Protein AF-A0A534S0E2-F1 (afdb_monomer_lite)

Sequence (114 aa):
MTDSAAAESPPEPVRDLAWEADRAEAFGRRMLDLWTELLSTLPERRIAPGAVSSAARAALALPVPDEPLPDDALFDHLRALTFDWAAYCGHPRFMAYITGAGTVPGAAADLLAS

Structure (mmCIF, N/CA/C/O backbone):
data_AF-A0A534S0E2-F1
#
_entry.id   AF-A0A534S0E2-F1
#
loop_
_atom_site.group_PDB
_atom_site.id
_atom_site.type_symbol
_atom_site.label_atom_id
_atom_site.label_alt_id
_atom_site.label_comp_id
_atom_site.label_asym_id
_atom_site.label_entity_id
_atom_site.label_seq_id
_atom_site.pdbx_PDB_ins_code
_atom_site.Cartn_x
_atom_site.Cartn_y
_atom_site.Cartn_z
_atom_site.occupancy
_atom_site.B_iso_or_equiv
_atom_site.auth_seq_id
_atom_site.auth_comp_id
_atom_site.auth_asym_id
_atom_site.auth_atom_id
_atom_site.pdbx_PDB_model_num
ATOM 1 N N . MET A 1 1 ? -29.000 52.897 -3.629 1.00 42.09 1 MET A N 1
ATOM 2 C CA . MET A 1 1 ? -28.980 51.623 -4.371 1.00 42.09 1 MET A CA 1
ATOM 3 C C . MET A 1 1 ? -27.995 50.725 -3.645 1.00 42.09 1 MET A C 1
ATOM 5 O O . MET A 1 1 ? -26.811 50.750 -3.935 1.00 42.09 1 MET A O 1
ATOM 9 N N . THR A 1 2 ? -28.457 50.117 -2.554 1.00 44.00 2 THR A N 1
ATOM 10 C CA . THR A 1 2 ? -27.659 49.259 -1.671 1.00 44.00 2 THR A CA 1
ATOM 11 C C . THR A 1 2 ? -27.668 47.857 -2.247 1.00 44.00 2 THR A C 1
ATOM 13 O O . THR A 1 2 ? -28.701 47.193 -2.211 1.00 44.00 2 THR A O 1
ATOM 16 N N . ASP A 1 3 ? -26.535 47.454 -2.808 1.00 49.06 3 ASP A N 1
ATOM 17 C CA . ASP A 1 3 ? -26.290 46.077 -3.206 1.00 49.06 3 ASP A CA 1
ATOM 18 C C . ASP A 1 3 ? -25.948 45.286 -1.937 1.00 49.06 3 ASP A C 1
ATOM 20 O O . ASP A 1 3 ? -24.945 45.542 -1.265 1.00 49.06 3 ASP A O 1
ATOM 24 N N . SER A 1 4 ? -26.876 44.429 -1.522 1.00 51.94 4 SER A N 1
ATOM 25 C CA . SER A 1 4 ? -26.708 43.555 -0.369 1.00 51.94 4 SER A CA 1
ATOM 26 C C . SER A 1 4 ? -25.857 42.385 -0.837 1.00 51.94 4 SER A C 1
ATOM 28 O O . SER A 1 4 ? -26.352 41.506 -1.536 1.00 51.94 4 SER A O 1
ATOM 30 N N . ALA A 1 5 ? -24.576 42.391 -0.468 1.00 60.25 5 ALA A N 1
ATOM 31 C CA . ALA A 1 5 ? -23.724 41.218 -0.589 1.00 60.25 5 ALA A CA 1
ATOM 32 C C . ALA A 1 5 ? -24.350 40.102 0.259 1.00 60.25 5 ALA A C 1
ATOM 34 O O . ALA A 1 5 ? -24.204 40.079 1.483 1.00 60.25 5 ALA A O 1
ATOM 35 N N . ALA A 1 6 ? -25.132 39.236 -0.386 1.00 60.78 6 ALA A N 1
ATOM 36 C CA . ALA A 1 6 ? -25.654 38.035 0.234 1.00 60.78 6 ALA A CA 1
ATOM 37 C C . ALA A 1 6 ? -24.449 37.233 0.730 1.00 60.78 6 ALA A C 1
ATOM 39 O O . ALA A 1 6 ? -23.556 36.911 -0.052 1.00 60.78 6 ALA A O 1
ATOM 40 N N . ALA A 1 7 ? -24.392 36.982 2.038 1.00 64.38 7 ALA A N 1
ATOM 41 C CA . ALA A 1 7 ? -23.364 36.142 2.625 1.00 64.38 7 ALA A CA 1
ATOM 42 C C . ALA A 1 7 ? -23.455 34.760 1.967 1.00 64.38 7 ALA A C 1
ATOM 44 O O . ALA A 1 7 ? -24.429 34.031 2.163 1.00 64.38 7 ALA A O 1
ATOM 45 N N . GLU A 1 8 ? -22.474 34.450 1.125 1.00 76.50 8 GLU A N 1
ATOM 46 C CA . GLU A 1 8 ? -22.396 33.184 0.415 1.00 76.50 8 GLU A CA 1
ATOM 47 C C . GLU A 1 8 ? -22.278 32.073 1.464 1.00 76.50 8 GLU A C 1
ATOM 49 O O . GLU A 1 8 ? -21.397 32.099 2.328 1.00 76.50 8 GLU A O 1
ATOM 54 N N . SER A 1 9 ? -23.246 31.156 1.474 1.00 80.31 9 SER A N 1
ATOM 55 C CA . SER A 1 9 ? -23.256 30.056 2.438 1.00 80.31 9 SER A CA 1
ATOM 56 C C . SER A 1 9 ? -22.097 29.103 2.134 1.00 80.31 9 SER A C 1
ATOM 58 O O . SER A 1 9 ? -21.756 28.930 0.961 1.00 80.31 9 SER A O 1
ATOM 60 N N . PRO A 1 10 ? -21.471 28.494 3.158 1.00 84.88 10 PRO A N 1
ATOM 61 C CA . PRO A 1 10 ? -20.365 27.574 2.934 1.00 84.88 10 PRO A CA 1
ATOM 62 C C . PRO A 1 10 ? -20.815 26.400 2.050 1.00 84.88 10 PRO A C 1
ATOM 64 O O . PRO A 1 10 ? -21.967 25.972 2.157 1.00 84.88 10 PRO A O 1
ATOM 67 N N . PRO A 1 11 ? -19.927 25.877 1.185 1.00 86.44 11 PRO A N 1
ATOM 68 C CA . PRO A 1 11 ? -20.253 24.732 0.350 1.00 86.44 11 PRO A CA 1
ATOM 69 C C . PRO A 1 11 ? -20.566 23.510 1.214 1.00 86.44 11 PRO A C 1
ATOM 71 O O . PRO A 1 11 ? -19.992 23.328 2.293 1.00 86.44 11 PRO A O 1
ATOM 74 N N . GLU A 1 12 ? -21.463 22.663 0.715 1.00 90.12 12 GLU A N 1
ATOM 75 C CA . GLU A 1 12 ? -21.797 21.405 1.375 1.00 90.12 12 GLU A CA 1
ATOM 76 C C . GLU A 1 12 ? -20.545 20.520 1.523 1.00 90.12 12 GLU A C 1
ATOM 78 O O . GLU A 1 12 ? -19.761 20.393 0.574 1.00 90.12 12 GLU A O 1
ATOM 83 N N . PRO A 1 13 ? -20.320 19.901 2.697 1.00 88.00 13 PRO A N 1
ATOM 84 C CA . PRO A 1 13 ? -19.181 19.018 2.898 1.00 88.00 13 PRO A CA 1
ATOM 85 C C . PRO A 1 13 ? -19.237 17.784 1.990 1.00 88.00 13 PRO A C 1
ATOM 87 O O . PRO A 1 13 ? -20.263 17.111 1.910 1.00 88.00 13 PRO A O 1
ATOM 90 N N . VAL A 1 14 ? -18.100 17.412 1.399 1.00 87.62 14 VAL A N 1
ATOM 91 C CA . VAL A 1 14 ? -17.954 16.142 0.669 1.00 87.62 14 VAL A CA 1
ATOM 92 C C . VAL A 1 14 ? -17.873 14.997 1.679 1.00 87.62 14 VAL A C 1
ATOM 94 O O . VAL A 1 14 ? -16.967 14.957 2.513 1.00 87.62 14 VAL A O 1
ATOM 97 N N . ARG A 1 15 ? -18.837 14.073 1.631 1.00 89.31 15 ARG A N 1
ATOM 98 C CA . ARG A 1 15 ? -18.962 12.956 2.588 1.00 89.31 15 ARG A CA 1
ATOM 99 C C . ARG A 1 15 ? -18.673 11.588 1.982 1.00 89.31 15 ARG A C 1
ATOM 101 O O . ARG A 1 15 ? -18.659 10.606 2.715 1.00 89.31 15 ARG A O 1
ATOM 108 N N . ASP A 1 16 ? -18.368 11.523 0.691 1.00 88.56 16 ASP A N 1
ATOM 109 C CA . ASP A 1 16 ? -18.244 10.262 -0.055 1.00 88.56 16 ASP A CA 1
ATOM 110 C C . ASP A 1 16 ? -17.143 9.329 0.483 1.00 88.56 16 ASP A C 1
ATOM 112 O O . ASP A 1 16 ? -17.226 8.112 0.313 1.00 88.56 16 ASP A O 1
ATOM 116 N N . LEU A 1 17 ? -16.138 9.889 1.171 1.00 88.06 17 LEU A N 1
ATOM 117 C CA . LEU A 1 17 ? -15.045 9.167 1.838 1.00 88.06 17 LEU A CA 1
ATOM 118 C C . LEU A 1 17 ? -15.133 9.184 3.373 1.00 88.06 17 LEU A C 1
ATOM 120 O O . LEU A 1 17 ? -14.313 8.557 4.039 1.00 88.06 17 LEU A O 1
ATOM 124 N N . ALA A 1 18 ? -16.117 9.880 3.950 1.00 91.50 18 ALA A N 1
ATOM 125 C CA . ALA A 1 18 ? -16.357 9.908 5.392 1.00 91.50 18 ALA A CA 1
ATOM 126 C C . ALA A 1 18 ? -17.110 8.636 5.817 1.00 91.50 18 ALA A C 1
ATOM 128 O O . ALA A 1 18 ? -18.271 8.684 6.215 1.00 91.50 18 ALA A O 1
ATOM 129 N N . TRP A 1 19 ? -16.464 7.487 5.626 1.00 93.50 19 TRP A N 1
ATOM 130 C CA . TRP A 1 19 ? -17.062 6.176 5.837 1.00 93.50 19 TRP A CA 1
ATOM 131 C C . TRP A 1 19 ? -17.280 5.856 7.315 1.00 93.50 19 TRP A C 1
ATOM 133 O O . TRP A 1 19 ? -16.512 6.268 8.182 1.00 93.50 19 TRP A O 1
ATOM 143 N N . GLU A 1 20 ? -18.301 5.042 7.574 1.00 96.25 20 GLU A N 1
ATOM 144 C CA . GLU A 1 20 ? -18.530 4.431 8.881 1.00 96.25 20 GLU A CA 1
ATOM 145 C C . GLU A 1 20 ? -17.408 3.450 9.247 1.00 96.25 20 GLU A C 1
ATOM 147 O O . GLU A 1 20 ? -16.762 2.857 8.373 1.00 96.25 20 GLU A O 1
ATOM 152 N N . ALA A 1 21 ? -17.222 3.240 10.553 1.00 96.06 21 ALA A N 1
ATOM 153 C CA . ALA A 1 21 ? -16.135 2.431 11.104 1.00 96.06 21 ALA A CA 1
ATOM 154 C C . ALA A 1 21 ? -16.060 1.020 10.493 1.00 96.06 21 ALA A C 1
ATOM 156 O O . ALA A 1 21 ? -14.976 0.582 10.119 1.00 96.06 21 ALA A O 1
ATOM 157 N N . ASP A 1 22 ? -17.199 0.348 10.308 1.00 97.75 22 ASP A N 1
ATOM 158 C CA . ASP A 1 22 ? -17.248 -1.011 9.753 1.00 97.75 22 ASP A CA 1
ATOM 159 C C . ASP A 1 22 ? -16.703 -1.075 8.315 1.00 97.75 22 ASP A C 1
ATOM 161 O O . ASP A 1 22 ? -15.978 -2.005 7.952 1.00 97.75 22 ASP A O 1
ATOM 165 N N . ARG A 1 23 ? -17.006 -0.065 7.482 1.00 95.56 23 ARG A N 1
ATOM 166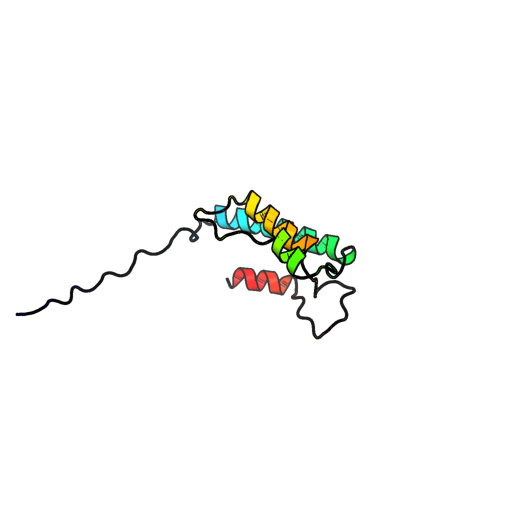 C CA . ARG A 1 23 ? -16.484 0.011 6.108 1.00 95.56 23 ARG A CA 1
ATOM 167 C C . ARG A 1 23 ? -14.990 0.323 6.112 1.00 95.56 23 ARG A C 1
ATOM 169 O O . ARG A 1 23 ? -14.248 -0.279 5.337 1.00 95.56 23 ARG A O 1
ATOM 176 N N . ALA A 1 24 ? -14.550 1.229 6.985 1.00 95.31 24 ALA A N 1
ATOM 177 C CA . ALA A 1 24 ? -13.136 1.553 7.143 1.00 95.31 24 ALA A CA 1
ATOM 178 C C . ALA A 1 24 ? -12.323 0.330 7.605 1.00 95.31 24 ALA A C 1
ATOM 180 O O . ALA A 1 24 ? -11.266 0.046 7.040 1.00 95.31 24 ALA A O 1
ATOM 181 N N . GLU A 1 25 ? -12.839 -0.442 8.567 1.00 96.44 25 GLU A N 1
ATOM 182 C CA . GLU A 1 25 ? -12.206 -1.678 9.029 1.00 96.44 25 GLU A CA 1
ATOM 183 C C . GLU A 1 25 ? -12.111 -2.710 7.901 1.00 96.44 25 GLU A C 1
ATOM 185 O O . GLU A 1 25 ? -11.033 -3.256 7.654 1.00 96.44 25 GLU A O 1
ATOM 190 N N . ALA A 1 26 ? -13.217 -2.973 7.197 1.00 97.06 26 ALA A N 1
ATOM 191 C CA . ALA A 1 26 ? -13.245 -3.953 6.115 1.00 97.06 26 ALA A CA 1
ATOM 192 C C . ALA A 1 26 ? -12.245 -3.601 4.999 1.00 97.06 26 ALA A C 1
ATOM 194 O O . ALA A 1 26 ? -11.490 -4.465 4.544 1.00 97.06 26 ALA A O 1
ATOM 195 N N . PHE A 1 27 ? -12.188 -2.327 4.602 1.00 96.44 27 PHE A N 1
ATOM 196 C CA . PHE A 1 27 ? -11.230 -1.836 3.613 1.00 96.44 27 PHE A CA 1
ATOM 197 C C . PHE A 1 27 ? -9.780 -1.955 4.112 1.00 96.44 27 PHE A C 1
ATOM 199 O O . PHE A 1 27 ? -8.915 -2.491 3.415 1.00 96.44 27 PHE A O 1
ATOM 206 N N . GLY A 1 28 ? -9.512 -1.510 5.344 1.00 95.94 28 GLY A N 1
ATOM 207 C CA . GLY A 1 28 ? -8.183 -1.571 5.954 1.00 95.94 28 GLY A CA 1
ATOM 208 C C . GLY A 1 28 ? -7.662 -3.001 6.099 1.00 95.94 28 GLY A C 1
ATOM 209 O O . GLY A 1 28 ? -6.488 -3.262 5.835 1.00 95.94 28 GLY A O 1
ATOM 210 N N . ARG A 1 29 ? -8.537 -3.956 6.435 1.00 97.50 29 ARG A N 1
ATOM 211 C CA . ARG A 1 29 ? -8.189 -5.379 6.531 1.00 97.50 29 ARG A CA 1
ATOM 212 C C . ARG A 1 29 ? -7.722 -5.944 5.193 1.00 97.50 29 ARG A C 1
ATOM 214 O O . ARG A 1 29 ? -6.682 -6.589 5.153 1.00 97.50 29 ARG A O 1
ATOM 221 N N . ARG A 1 30 ? -8.411 -5.624 4.094 1.00 97.81 30 ARG A N 1
ATOM 222 C CA . ARG A 1 30 ? -7.985 -6.039 2.746 1.00 97.81 30 ARG A CA 1
ATOM 223 C C . ARG A 1 30 ? -6.612 -5.476 2.365 1.00 97.81 30 ARG A C 1
ATOM 225 O O . ARG A 1 30 ? -5.806 -6.175 1.753 1.00 97.81 30 ARG A O 1
ATOM 232 N N . MET A 1 31 ? -6.321 -4.227 2.737 1.00 97.25 31 MET A N 1
ATOM 233 C CA . MET A 1 31 ? -4.990 -3.637 2.527 1.00 97.25 31 MET A CA 1
ATOM 234 C C . MET A 1 31 ? -3.918 -4.336 3.365 1.00 97.25 31 MET A C 1
ATOM 236 O O . MET A 1 31 ? -2.820 -4.593 2.868 1.00 97.25 31 MET A O 1
ATOM 240 N N . LEU A 1 32 ? -4.235 -4.670 4.617 1.00 97.00 32 LEU A N 1
ATOM 241 C CA . LEU A 1 32 ? -3.341 -5.419 5.494 1.00 97.00 32 LEU A CA 1
ATOM 242 C C . LEU A 1 32 ? -3.046 -6.817 4.929 1.00 97.00 32 LEU A C 1
ATOM 244 O O . LEU A 1 32 ? -1.889 -7.234 4.926 1.00 97.00 32 LEU A O 1
ATOM 248 N N . ASP A 1 33 ? -4.048 -7.506 4.384 1.00 97.56 33 ASP A N 1
ATOM 249 C CA . ASP A 1 33 ? -3.870 -8.805 3.728 1.00 97.56 33 ASP A CA 1
ATOM 250 C C . ASP A 1 33 ? -2.886 -8.702 2.547 1.00 97.56 33 ASP A C 1
ATOM 252 O O . ASP A 1 33 ? -1.904 -9.446 2.493 1.00 97.56 33 ASP A O 1
ATOM 256 N N . LEU A 1 34 ? -3.053 -7.713 1.656 1.00 97.44 34 LEU A N 1
ATOM 257 C CA . LEU A 1 34 ? -2.093 -7.467 0.568 1.00 97.44 34 LEU A CA 1
ATOM 258 C C . LEU A 1 34 ? -0.684 -7.138 1.078 1.00 97.44 34 LEU A C 1
ATOM 260 O O . LEU A 1 34 ? 0.307 -7.614 0.519 1.00 97.44 34 LEU A O 1
ATOM 264 N N . TRP A 1 35 ? -0.571 -6.315 2.123 1.00 96.00 35 TRP A N 1
ATOM 265 C CA . TRP A 1 35 ? 0.726 -5.925 2.673 1.00 96.00 35 TRP A CA 1
ATOM 266 C C . TRP A 1 35 ? 1.454 -7.108 3.316 1.00 96.00 35 TRP A C 1
ATOM 268 O O . TRP A 1 35 ? 2.648 -7.300 3.080 1.00 96.00 35 TRP A O 1
ATOM 278 N N . THR A 1 36 ? 0.747 -7.941 4.079 1.00 97.06 36 THR A N 1
ATOM 279 C CA . THR A 1 36 ? 1.333 -9.145 4.685 1.00 97.06 36 THR A CA 1
ATOM 280 C C . THR A 1 36 ? 1.775 -10.161 3.635 1.00 97.06 36 THR A C 1
ATOM 282 O O . THR A 1 36 ? 2.851 -10.749 3.774 1.00 97.06 36 THR A O 1
ATOM 285 N N . GLU A 1 37 ? 1.020 -10.317 2.547 1.00 97.38 37 GLU A N 1
ATOM 286 C CA . GLU A 1 37 ? 1.441 -11.144 1.418 1.00 97.38 37 GLU A CA 1
ATOM 287 C C . GLU A 1 37 ? 2.685 -10.578 0.721 1.00 97.38 37 GLU A C 1
ATOM 289 O O . GLU A 1 37 ? 3.613 -11.319 0.374 1.00 97.38 37 GLU A O 1
ATOM 294 N N . LEU A 1 38 ? 2.746 -9.256 0.538 1.00 95.38 38 LEU A N 1
ATOM 295 C CA . LEU A 1 38 ? 3.932 -8.619 -0.019 1.00 95.38 38 LEU A CA 1
ATOM 296 C C . LEU A 1 38 ? 5.150 -8.927 0.851 1.00 95.38 38 LEU A C 1
ATOM 298 O O . LEU A 1 38 ? 6.149 -9.399 0.322 1.00 95.38 38 LEU A O 1
ATOM 302 N N . LEU A 1 39 ? 5.071 -8.708 2.167 1.00 94.50 39 LEU A N 1
ATOM 303 C CA . LEU A 1 39 ? 6.187 -8.939 3.088 1.00 94.50 39 LEU A CA 1
ATOM 304 C C . LEU A 1 39 ? 6.653 -10.399 3.102 1.00 94.50 39 LEU A C 1
ATOM 306 O O . LEU A 1 39 ? 7.860 -10.645 3.113 1.00 94.50 39 LEU A O 1
ATOM 310 N N . SER A 1 40 ? 5.724 -11.360 3.086 1.00 96.25 40 SER A N 1
ATOM 311 C CA . SER A 1 40 ? 6.065 -12.788 3.129 1.00 96.25 40 SER A CA 1
ATOM 312 C C . SER A 1 40 ? 6.732 -13.270 1.842 1.00 96.25 40 SER A C 1
ATOM 314 O O . SER A 1 40 ? 7.638 -14.099 1.893 1.00 96.25 40 SER A O 1
ATOM 316 N N . THR A 1 41 ? 6.339 -12.712 0.695 1.00 95.75 41 THR A N 1
ATOM 317 C CA . THR A 1 41 ? 6.889 -13.087 -0.616 1.00 95.75 41 THR A CA 1
ATOM 318 C C . THR A 1 41 ? 8.068 -12.215 -1.051 1.00 95.75 41 THR A C 1
ATOM 320 O O . THR A 1 41 ? 8.790 -12.575 -1.981 1.00 95.75 41 THR A O 1
ATOM 323 N N . LEU A 1 42 ? 8.307 -11.081 -0.382 1.00 94.44 42 LEU A N 1
ATOM 324 C CA . LEU A 1 42 ? 9.294 -10.081 -0.790 1.00 94.44 42 LEU A CA 1
ATOM 325 C C . LEU A 1 42 ? 10.697 -10.655 -1.048 1.00 94.44 42 LEU A C 1
ATOM 327 O O . LEU A 1 42 ? 11.253 -10.310 -2.086 1.00 94.44 42 LEU A O 1
ATOM 331 N N . PRO A 1 43 ? 11.287 -11.523 -0.196 1.00 95.19 43 PRO A N 1
ATOM 332 C CA . PRO A 1 43 ? 12.652 -12.019 -0.410 1.00 95.19 43 PRO A CA 1
ATOM 333 C C . PRO A 1 43 ? 12.848 -12.808 -1.714 1.00 95.19 43 PRO A C 1
ATOM 335 O O . PRO A 1 43 ? 13.955 -12.844 -2.263 1.00 95.19 43 PRO A O 1
ATOM 338 N N . GLU A 1 44 ? 11.778 -13.436 -2.201 1.00 95.38 44 GLU A N 1
ATOM 339 C CA . GLU A 1 44 ? 11.759 -14.272 -3.405 1.00 95.38 44 GLU A CA 1
ATOM 340 C C . GLU A 1 44 ? 11.486 -13.455 -4.673 1.00 95.38 44 GLU A C 1
ATOM 342 O O . GLU A 1 44 ? 11.786 -13.890 -5.789 1.00 95.38 44 GLU A O 1
ATOM 347 N N . ARG A 1 45 ? 10.946 -12.242 -4.518 1.00 93.44 45 ARG A N 1
ATOM 348 C CA . ARG A 1 45 ? 10.585 -11.378 -5.638 1.00 93.44 45 ARG A CA 1
ATOM 349 C C . ARG A 1 45 ? 11.809 -10.810 -6.347 1.00 93.44 45 ARG A C 1
ATOM 351 O O . ARG A 1 45 ? 12.938 -10.777 -5.852 1.00 93.44 45 ARG A O 1
ATOM 358 N N . ARG A 1 46 ? 11.574 -10.340 -7.573 1.00 93.38 46 ARG A N 1
ATOM 359 C CA . ARG A 1 46 ? 12.540 -9.482 -8.264 1.00 93.38 46 ARG A CA 1
ATOM 360 C C . ARG A 1 46 ? 12.499 -8.107 -7.613 1.00 93.38 46 ARG A C 1
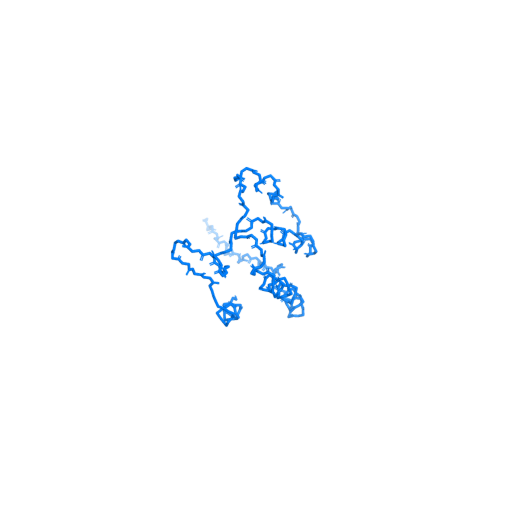ATOM 362 O O . ARG A 1 46 ? 11.425 -7.607 -7.315 1.00 93.38 46 ARG A O 1
ATOM 369 N N . ILE A 1 47 ? 13.667 -7.496 -7.443 1.00 93.88 47 ILE A N 1
ATOM 370 C CA . ILE A 1 47 ? 13.805 -6.180 -6.810 1.00 93.88 47 ILE A CA 1
ATOM 371 C C . ILE A 1 47 ? 13.028 -5.093 -7.567 1.00 93.88 47 ILE A C 1
ATOM 373 O O . ILE A 1 47 ? 12.425 -4.230 -6.943 1.00 93.88 47 ILE A O 1
ATOM 377 N N . ALA A 1 48 ? 13.079 -5.117 -8.897 1.00 90.00 48 ALA A N 1
ATOM 378 C CA . ALA A 1 48 ? 12.331 -4.220 -9.763 1.00 90.00 48 ALA A CA 1
ATOM 379 C C . ALA A 1 48 ? 12.048 -4.920 -11.101 1.00 90.00 48 ALA A C 1
ATOM 381 O O . ALA A 1 48 ? 12.859 -5.746 -11.549 1.00 90.00 48 ALA A O 1
ATOM 382 N N . PRO A 1 49 ? 10.937 -4.592 -11.772 1.00 80.56 49 PRO A N 1
ATOM 383 C CA . PRO A 1 49 ? 10.723 -4.977 -13.156 1.00 80.56 49 PRO A CA 1
ATOM 384 C C . PRO A 1 49 ? 11.715 -4.193 -14.019 1.00 80.56 49 PRO A C 1
ATOM 386 O O . PRO A 1 49 ? 11.728 -2.967 -14.014 1.00 80.56 49 PRO A O 1
ATOM 389 N N . GLY A 1 50 ? 12.570 -4.874 -14.781 1.00 79.06 50 GLY A N 1
ATOM 390 C CA . GLY A 1 50 ? 13.493 -4.231 -15.731 1.00 79.06 50 GLY A CA 1
ATOM 391 C C . GLY A 1 50 ? 12.789 -3.616 -16.952 1.00 79.06 50 GLY A C 1
ATOM 392 O O . GLY A 1 50 ? 13.294 -3.727 -18.064 1.00 79.06 50 GLY A O 1
ATOM 393 N N . ALA A 1 51 ? 11.588 -3.064 -16.775 1.00 71.94 51 ALA A N 1
ATOM 394 C CA . ALA A 1 51 ? 10.713 -2.598 -17.836 1.00 71.94 51 ALA A CA 1
ATOM 395 C C . ALA A 1 51 ? 10.969 -1.128 -18.195 1.00 71.94 51 ALA A C 1
ATOM 397 O O . ALA A 1 51 ? 11.287 -0.297 -17.346 1.00 71.94 51 ALA A O 1
ATOM 398 N N . VAL A 1 52 ? 10.770 -0.800 -19.473 1.00 76.75 52 VAL A N 1
ATOM 399 C CA . VAL A 1 52 ? 10.734 0.588 -19.951 1.00 76.75 52 VAL A CA 1
ATOM 400 C C . VAL A 1 52 ? 9.450 1.275 -19.475 1.00 76.75 52 VAL A C 1
ATOM 402 O O . VAL A 1 52 ? 8.386 0.658 -19.431 1.00 76.75 52 VAL A O 1
ATOM 405 N N . SER A 1 53 ? 9.531 2.564 -19.141 1.00 78.19 53 SER A N 1
ATOM 406 C CA . SER A 1 53 ? 8.419 3.340 -18.562 1.00 78.19 53 SER A CA 1
ATOM 407 C C . SER A 1 53 ? 7.130 3.307 -19.395 1.00 78.19 53 SER A C 1
ATOM 409 O O . SER A 1 53 ? 6.034 3.305 -18.838 1.00 78.19 53 SER A O 1
ATOM 411 N N . SER A 1 54 ? 7.242 3.224 -20.723 1.00 84.88 54 SER A N 1
ATOM 412 C CA . SER A 1 54 ? 6.097 3.104 -21.633 1.00 84.88 54 SER A CA 1
ATOM 413 C C . SER A 1 54 ? 5.307 1.809 -21.438 1.00 84.88 54 SER A C 1
ATOM 415 O O . SER A 1 54 ? 4.082 1.836 -21.528 1.00 84.88 54 SER A O 1
ATOM 417 N N . ALA A 1 55 ? 5.976 0.696 -21.123 1.00 86.19 55 ALA A N 1
ATOM 418 C CA . ALA A 1 55 ? 5.320 -0.584 -20.866 1.00 86.19 55 ALA A CA 1
ATOM 419 C C . ALA A 1 55 ? 4.526 -0.544 -19.554 1.00 86.19 55 ALA A C 1
ATOM 421 O O . ALA A 1 55 ? 3.370 -0.956 -19.532 1.00 86.19 55 ALA A O 1
ATOM 422 N N . ALA A 1 56 ? 5.104 0.035 -18.496 1.00 84.12 56 ALA A N 1
ATOM 423 C CA . ALA A 1 56 ? 4.398 0.236 -17.231 1.00 84.12 56 ALA A CA 1
ATOM 424 C C . ALA A 1 56 ? 3.182 1.159 -17.409 1.00 84.12 56 ALA A C 1
ATOM 426 O O . ALA A 1 56 ? 2.098 0.868 -16.908 1.00 84.12 56 ALA A O 1
ATOM 427 N N . ARG A 1 57 ? 3.329 2.248 -18.182 1.00 86.19 57 ARG A N 1
ATOM 428 C CA . ARG A 1 57 ? 2.214 3.160 -18.471 1.00 86.19 57 ARG A CA 1
ATOM 429 C C . ARG A 1 57 ? 1.101 2.463 -19.248 1.00 86.19 57 ARG A C 1
ATOM 431 O O . ARG A 1 57 ? -0.055 2.636 -18.895 1.00 86.19 57 ARG A O 1
ATOM 438 N N . ALA A 1 58 ? 1.434 1.674 -20.266 1.00 87.19 58 ALA A N 1
ATOM 439 C CA . ALA A 1 58 ? 0.440 0.926 -21.029 1.00 87.19 58 ALA A CA 1
ATOM 440 C C . ALA A 1 58 ? -0.290 -0.126 -20.175 1.00 87.19 58 ALA A C 1
ATOM 442 O O . ALA A 1 58 ? -1.476 -0.352 -20.384 1.00 87.19 58 ALA A O 1
ATOM 443 N N . ALA A 1 59 ? 0.403 -0.747 -19.216 1.00 84.25 59 ALA A N 1
ATOM 444 C CA . ALA A 1 59 ? -0.162 -1.797 -18.374 1.00 84.25 59 ALA A CA 1
ATOM 445 C C . ALA A 1 59 ? -1.020 -1.273 -17.210 1.00 84.25 59 ALA A C 1
ATOM 447 O O . ALA A 1 59 ? -1.944 -1.962 -16.788 1.00 84.25 59 ALA A O 1
ATOM 448 N N . LEU A 1 60 ? -0.710 -0.087 -16.673 1.00 85.56 60 LEU A N 1
ATOM 449 C CA . LEU A 1 60 ? -1.306 0.404 -15.423 1.00 85.56 60 LEU A CA 1
ATOM 450 C C . LEU A 1 60 ? -2.057 1.731 -15.540 1.00 85.56 60 LEU A C 1
ATOM 452 O O . LEU A 1 60 ? -2.718 2.135 -14.589 1.00 85.56 60 LEU A O 1
ATOM 456 N N . ALA A 1 61 ? -1.949 2.468 -16.645 1.00 90.31 61 ALA A N 1
ATOM 457 C CA . ALA A 1 61 ? -2.685 3.720 -16.755 1.00 90.31 61 ALA A CA 1
ATOM 458 C C . ALA A 1 61 ? -4.186 3.450 -16.881 1.00 90.31 61 ALA A C 1
ATOM 460 O O . ALA A 1 61 ? -4.641 2.896 -17.879 1.00 90.31 61 ALA A O 1
ATOM 461 N N . LEU A 1 62 ? -4.947 3.920 -15.898 1.00 88.75 62 LEU A N 1
ATOM 462 C CA . LEU A 1 62 ? -6.397 4.028 -15.979 1.00 88.75 62 LEU A CA 1
ATOM 463 C C . LEU A 1 62 ? -6.777 5.490 -16.268 1.00 88.75 62 LEU A C 1
ATOM 465 O O . LEU A 1 62 ? -6.129 6.400 -15.734 1.00 88.75 62 LEU A O 1
ATOM 469 N N . PRO A 1 63 ? -7.785 5.752 -17.122 1.00 90.94 63 PRO A N 1
ATOM 470 C CA . PRO A 1 63 ? -8.403 7.071 -17.171 1.00 90.94 63 PRO A CA 1
ATOM 471 C C . PRO A 1 63 ? -9.019 7.389 -15.804 1.00 90.94 63 PRO A C 1
ATOM 473 O O . PRO A 1 63 ? -9.385 6.479 -15.059 1.00 90.94 63 PRO A O 1
ATOM 476 N N . VAL A 1 64 ? -9.132 8.677 -15.475 1.00 90.69 64 VAL A N 1
ATOM 477 C CA . VAL A 1 64 ? -9.885 9.088 -14.283 1.00 90.69 64 VAL A CA 1
ATOM 478 C C . VAL A 1 64 ? -11.335 8.651 -14.497 1.00 90.69 64 VAL A C 1
ATOM 480 O O . VAL A 1 64 ? -11.913 9.044 -15.512 1.00 90.69 64 VAL A O 1
ATOM 483 N N . PRO A 1 65 ? -11.895 7.798 -13.627 1.00 88.81 65 PRO A N 1
ATOM 484 C CA . PRO A 1 65 ? -13.243 7.303 -13.825 1.00 88.81 65 PRO A CA 1
ATOM 485 C C . PRO A 1 65 ? -14.259 8.370 -13.402 1.00 88.81 65 PRO A C 1
ATOM 487 O O . PRO A 1 65 ? -14.027 9.099 -12.438 1.00 88.81 65 PRO A O 1
ATOM 490 N N . ASP A 1 66 ? -15.383 8.444 -14.116 1.00 92.38 66 ASP A N 1
ATOM 491 C CA . ASP A 1 66 ? -16.495 9.335 -13.752 1.00 92.38 66 ASP A CA 1
ATOM 492 C C . ASP A 1 66 ? -17.220 8.851 -12.483 1.00 92.38 66 ASP A C 1
ATOM 494 O O . ASP A 1 66 ? -17.762 9.654 -11.731 1.00 92.38 66 ASP A O 1
ATOM 498 N N . GLU A 1 67 ? -17.186 7.539 -12.228 1.00 90.81 67 GLU A N 1
ATOM 499 C CA . GLU A 1 67 ? -17.802 6.881 -11.074 1.00 90.81 67 GLU A CA 1
ATOM 500 C C . GLU A 1 67 ? -16.754 6.117 -10.247 1.00 90.81 67 GLU A C 1
ATOM 502 O O . GLU A 1 67 ? -15.752 5.648 -10.802 1.00 90.81 67 GLU A O 1
ATOM 507 N N . PRO A 1 68 ? -16.962 5.928 -8.930 1.00 90.50 68 PRO A N 1
ATOM 508 C CA . PRO A 1 68 ? -16.042 5.163 -8.097 1.00 90.50 68 PRO A CA 1
ATOM 509 C C . PRO A 1 68 ? -15.807 3.739 -8.620 1.00 90.50 68 PRO A C 1
ATOM 511 O O . PRO A 1 68 ? -16.742 3.014 -8.966 1.00 90.50 68 PRO A O 1
ATOM 514 N N . LEU A 1 69 ? -14.543 3.311 -8.619 1.00 92.19 69 LEU A N 1
ATOM 515 C CA . LEU A 1 69 ? -14.193 1.919 -8.894 1.00 92.19 69 LEU A CA 1
ATOM 516 C C . LEU A 1 69 ? -14.730 1.013 -7.774 1.00 92.19 69 LEU A C 1
ATOM 518 O O . LEU A 1 69 ? -14.570 1.353 -6.599 1.00 92.19 69 LEU A O 1
ATOM 522 N N . PRO A 1 70 ? -15.301 -0.160 -8.102 1.00 93.62 70 PRO A N 1
ATOM 523 C CA . PRO A 1 70 ? -15.581 -1.182 -7.102 1.00 93.62 70 PRO A CA 1
ATOM 524 C C . PRO A 1 70 ? -14.295 -1.598 -6.382 1.00 93.62 70 PRO A C 1
ATOM 526 O O . PRO A 1 70 ? -13.251 -1.733 -7.026 1.00 93.62 70 PRO A O 1
ATOM 529 N N . ASP A 1 71 ? -14.383 -1.869 -5.078 1.00 94.50 71 ASP A N 1
ATOM 530 C CA . ASP A 1 71 ? -13.217 -2.226 -4.262 1.00 94.50 71 ASP A CA 1
ATOM 531 C C . ASP A 1 71 ? -12.413 -3.379 -4.882 1.00 94.50 71 ASP A C 1
ATOM 533 O O . ASP A 1 71 ? -11.195 -3.301 -4.957 1.00 94.50 71 ASP A O 1
ATOM 537 N N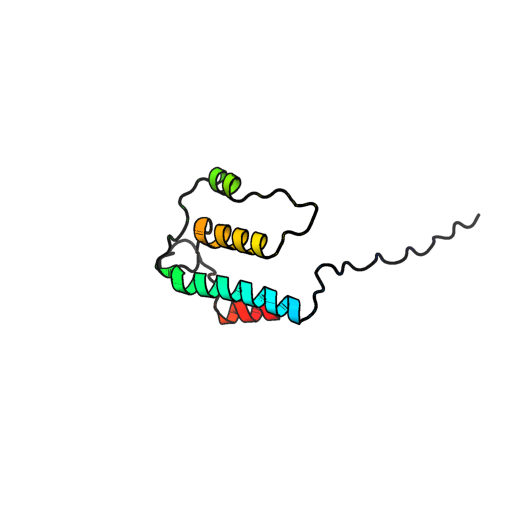 . ASP A 1 72 ? -13.063 -4.421 -5.404 1.00 96.75 72 ASP A N 1
ATOM 538 C CA . ASP A 1 72 ? -12.357 -5.557 -6.014 1.00 96.75 72 ASP A CA 1
ATOM 539 C C . ASP A 1 72 ? -11.476 -5.143 -7.194 1.00 96.75 72 ASP A C 1
ATOM 541 O O . ASP A 1 72 ? -10.299 -5.496 -7.235 1.00 96.75 72 ASP A O 1
ATOM 545 N N . ALA A 1 73 ? -11.998 -4.300 -8.086 1.00 94.50 73 ALA A N 1
ATOM 546 C CA . ALA A 1 73 ? -11.225 -3.773 -9.204 1.00 94.50 73 ALA A CA 1
ATOM 547 C C . ALA A 1 73 ? -10.069 -2.879 -8.725 1.00 94.50 73 ALA A C 1
ATOM 549 O O . ALA A 1 73 ? -8.979 -2.910 -9.300 1.00 94.50 73 ALA A O 1
ATOM 550 N N . LEU A 1 74 ? -10.286 -2.101 -7.659 1.00 94.19 74 LEU A N 1
ATOM 551 C CA . LEU A 1 74 ? -9.243 -1.278 -7.052 1.00 94.19 74 LEU A CA 1
ATOM 552 C C . LEU A 1 74 ? -8.125 -2.143 -6.453 1.00 94.19 74 LEU A C 1
ATOM 554 O O . LEU A 1 74 ? -6.952 -1.897 -6.721 1.00 94.19 74 LEU A O 1
ATOM 558 N N . PHE A 1 75 ? -8.470 -3.163 -5.669 1.00 97.12 75 PHE A N 1
ATOM 559 C CA . PHE A 1 75 ? -7.502 -4.052 -5.029 1.00 97.12 75 PHE A CA 1
ATOM 560 C C . PHE A 1 75 ? -6.739 -4.908 -6.045 1.00 97.12 75 PHE A C 1
ATOM 562 O O . PHE A 1 75 ? -5.527 -5.069 -5.895 1.00 97.12 75 PHE A O 1
ATOM 569 N N . ASP A 1 76 ? -7.396 -5.385 -7.103 1.00 95.19 76 ASP A N 1
ATOM 570 C CA . ASP A 1 76 ? -6.732 -6.079 -8.211 1.00 95.19 76 ASP A CA 1
ATOM 571 C C . ASP A 1 76 ? -5.722 -5.164 -8.913 1.00 95.19 76 ASP A C 1
ATOM 573 O O . ASP A 1 76 ? -4.591 -5.568 -9.202 1.00 95.19 76 ASP A O 1
ATOM 577 N N . HIS A 1 77 ? -6.093 -3.899 -9.129 1.00 94.44 77 HIS A N 1
ATOM 578 C CA . HIS A 1 77 ? -5.204 -2.909 -9.724 1.00 94.44 77 HIS A CA 1
ATOM 579 C C . HIS A 1 77 ? -4.005 -2.578 -8.824 1.00 94.44 77 HIS A C 1
ATOM 581 O O . HIS A 1 77 ? -2.861 -2.582 -9.287 1.00 94.44 77 HIS A O 1
ATOM 587 N N . LEU A 1 78 ? -4.245 -2.334 -7.530 1.00 94.69 78 LEU A N 1
ATOM 588 C CA . LEU A 1 78 ? -3.194 -2.084 -6.540 1.00 94.69 78 LEU A CA 1
ATOM 589 C C . LEU A 1 78 ? -2.240 -3.269 -6.446 1.00 94.69 78 LEU A C 1
ATOM 591 O O . LEU A 1 78 ? -1.024 -3.089 -6.438 1.00 94.69 78 LEU A O 1
ATOM 595 N N . ARG A 1 79 ? -2.781 -4.487 -6.439 1.00 95.69 79 ARG A N 1
ATOM 596 C CA . ARG A 1 79 ? -1.984 -5.705 -6.441 1.00 95.69 79 ARG A CA 1
ATOM 597 C C . ARG A 1 79 ? -1.081 -5.769 -7.666 1.00 95.69 79 ARG A C 1
ATOM 599 O O . ARG A 1 79 ? 0.120 -5.927 -7.484 1.00 95.69 79 ARG A O 1
ATOM 606 N N . ALA A 1 80 ? -1.611 -5.608 -8.878 1.00 93.12 80 ALA A N 1
ATOM 607 C CA . ALA A 1 80 ? -0.800 -5.624 -10.096 1.00 93.12 80 ALA A CA 1
ATOM 608 C C . ALA A 1 80 ? 0.311 -4.559 -10.048 1.00 93.12 80 ALA A C 1
ATOM 610 O O . ALA A 1 80 ? 1.480 -4.848 -10.308 1.00 93.12 80 ALA A O 1
ATOM 611 N N . LEU A 1 81 ? -0.024 -3.332 -9.634 1.00 91.94 81 LEU A N 1
ATOM 612 C CA . LEU A 1 81 ? 0.943 -2.245 -9.488 1.00 91.94 81 LEU A CA 1
ATOM 613 C C . LEU A 1 81 ? 2.057 -2.612 -8.501 1.00 91.94 81 LEU A C 1
ATOM 615 O O . LEU A 1 81 ? 3.241 -2.504 -8.822 1.00 91.94 81 LEU A O 1
ATOM 619 N N . THR A 1 82 ? 1.692 -3.068 -7.306 1.00 92.25 82 THR A N 1
ATOM 620 C CA . THR A 1 82 ? 2.644 -3.355 -6.234 1.00 92.25 82 THR A CA 1
ATOM 621 C C . THR A 1 82 ? 3.448 -4.626 -6.494 1.00 92.25 82 THR A C 1
ATOM 623 O O . THR A 1 82 ? 4.619 -4.670 -6.132 1.00 92.25 82 THR A O 1
ATOM 626 N N . PHE A 1 83 ? 2.868 -5.660 -7.102 1.00 93.81 83 PHE A N 1
ATOM 627 C CA . PHE A 1 83 ? 3.480 -6.989 -7.204 1.00 93.81 83 PHE A CA 1
ATOM 628 C C . PHE A 1 83 ? 4.277 -7.185 -8.494 1.00 93.81 83 PHE A C 1
ATOM 630 O O . PHE A 1 83 ? 5.273 -7.914 -8.474 1.00 93.81 83 PHE A O 1
ATOM 637 N N . ASP A 1 84 ? 3.866 -6.523 -9.577 1.00 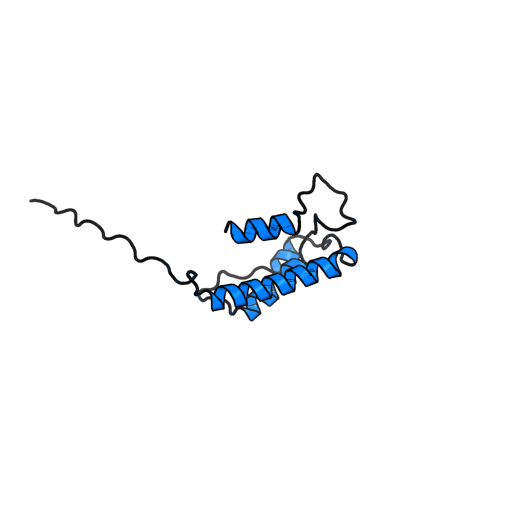90.44 84 ASP A N 1
ATOM 638 C CA . ASP A 1 84 ? 4.451 -6.730 -10.903 1.00 90.44 84 ASP A CA 1
ATOM 639 C C . ASP A 1 84 ? 5.276 -5.529 -11.372 1.00 90.44 84 ASP A C 1
ATOM 641 O O . ASP A 1 84 ? 6.227 -5.697 -12.141 1.00 90.44 84 ASP A O 1
ATOM 645 N N . TRP A 1 85 ? 4.939 -4.322 -10.900 1.00 91.44 85 TRP A N 1
ATOM 646 C CA . TRP A 1 85 ? 5.478 -3.081 -11.461 1.00 91.44 85 TRP A CA 1
ATOM 647 C C . TRP A 1 85 ? 6.306 -2.222 -10.492 1.00 91.44 85 TRP A C 1
ATOM 649 O O . TRP A 1 85 ? 7.017 -1.317 -10.937 1.00 91.44 85 TRP A O 1
ATOM 659 N N . ALA A 1 86 ? 6.265 -2.498 -9.188 1.00 90.94 86 ALA A N 1
ATOM 660 C CA . ALA A 1 86 ? 6.996 -1.719 -8.194 1.00 90.94 86 ALA A CA 1
ATOM 661 C C . ALA A 1 86 ? 8.486 -2.091 -8.113 1.00 90.94 86 ALA A C 1
ATOM 663 O O . ALA A 1 86 ? 8.888 -3.241 -8.292 1.00 90.94 86 ALA A O 1
ATOM 664 N N . ALA A 1 87 ? 9.310 -1.098 -7.775 1.00 91.69 87 ALA A N 1
ATOM 665 C CA . ALA A 1 87 ? 10.661 -1.323 -7.277 1.00 91.69 87 ALA A CA 1
ATOM 666 C C . ALA A 1 87 ? 10.636 -1.379 -5.744 1.00 91.69 87 ALA A C 1
ATOM 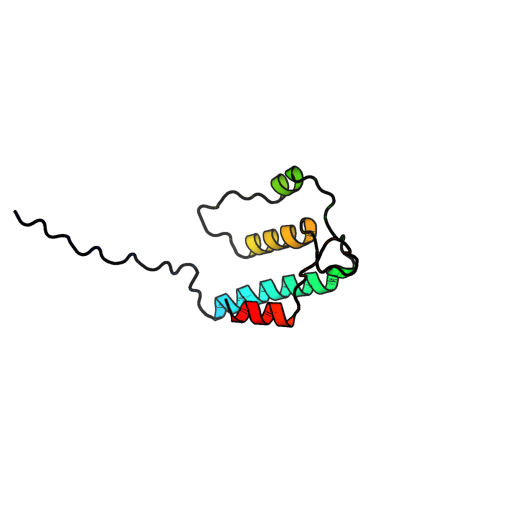668 O O . ALA A 1 87 ? 10.092 -0.491 -5.087 1.00 91.69 87 ALA A O 1
ATOM 669 N N . TYR A 1 88 ? 11.247 -2.406 -5.164 1.00 93.81 88 TYR A N 1
ATOM 670 C CA . TYR A 1 88 ? 11.201 -2.666 -3.732 1.00 93.81 88 TYR A CA 1
ATOM 671 C C . TYR A 1 88 ? 12.462 -2.187 -3.015 1.00 93.81 88 TYR A C 1
ATOM 673 O O . TYR A 1 88 ? 13.427 -2.932 -2.839 1.00 93.81 88 TYR A O 1
ATOM 681 N N . CYS A 1 89 ? 12.433 -0.957 -2.514 1.00 92.25 89 CYS A N 1
ATOM 682 C CA . CYS A 1 89 ? 13.539 -0.391 -1.737 1.00 92.25 89 CYS A CA 1
ATOM 683 C C . CYS A 1 89 ? 13.770 -1.099 -0.384 1.00 92.25 89 CYS A C 1
ATOM 685 O O . CYS A 1 89 ? 14.862 -1.007 0.175 1.00 92.25 89 CYS A O 1
ATOM 687 N N . GLY A 1 90 ? 12.759 -1.807 0.139 1.00 91.25 90 GLY A N 1
ATOM 688 C CA . GLY A 1 90 ? 12.852 -2.636 1.350 1.00 91.25 90 GLY A CA 1
ATOM 689 C C . GLY A 1 90 ? 13.221 -4.097 1.106 1.00 91.25 90 GLY A C 1
ATOM 690 O O . GLY A 1 90 ? 13.233 -4.896 2.038 1.00 91.25 90 GLY A O 1
ATOM 691 N N . HIS A 1 91 ? 13.502 -4.477 -0.140 1.00 95.00 91 HIS A N 1
ATOM 692 C CA . HIS A 1 91 ? 13.874 -5.845 -0.471 1.00 95.00 91 HIS A CA 1
ATOM 693 C C . HIS A 1 91 ? 15.275 -6.188 0.085 1.00 95.00 91 HIS A C 1
ATOM 695 O O . HIS A 1 91 ? 16.199 -5.392 -0.077 1.00 95.00 91 HIS A O 1
ATOM 701 N N . PRO A 1 92 ? 15.508 -7.393 0.650 1.00 92.88 92 PRO A N 1
ATOM 702 C CA . PRO A 1 92 ? 16.763 -7.734 1.345 1.00 92.88 92 PRO A CA 1
ATOM 703 C C . PRO A 1 92 ? 18.017 -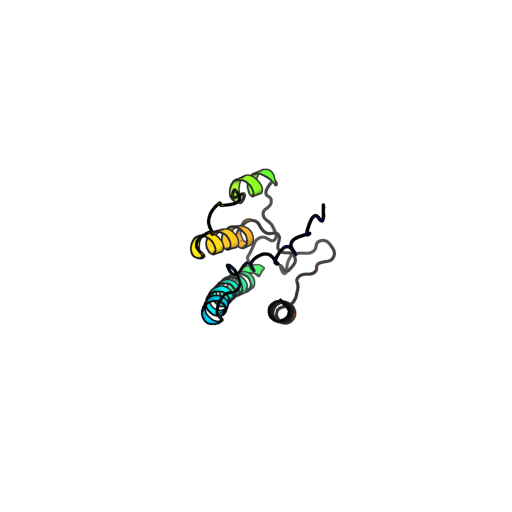7.713 0.456 1.00 92.88 92 PRO A C 1
ATOM 705 O O . PRO A 1 92 ? 19.134 -7.599 0.944 1.00 92.88 92 PRO A O 1
ATOM 708 N N . ARG A 1 93 ? 17.838 -7.837 -0.863 1.00 94.25 93 ARG A N 1
ATOM 709 C CA . ARG A 1 93 ? 18.906 -7.732 -1.876 1.00 94.25 93 ARG A CA 1
ATOM 710 C C . ARG A 1 93 ? 19.011 -6.347 -2.548 1.00 94.25 93 ARG A C 1
ATOM 712 O O . ARG A 1 93 ? 19.787 -6.205 -3.487 1.00 94.25 93 ARG A O 1
ATOM 719 N N . PHE A 1 94 ? 18.233 -5.344 -2.128 1.00 94.25 94 PHE A N 1
ATOM 720 C CA . PHE A 1 94 ? 18.319 -3.979 -2.667 1.00 94.25 94 PHE A CA 1
ATOM 721 C C . PHE A 1 94 ? 19.506 -3.234 -2.038 1.00 94.25 94 PHE A C 1
ATOM 723 O O . PHE A 1 94 ? 19.532 -3.030 -0.830 1.00 94.25 94 PHE A O 1
ATOM 730 N N . MET A 1 95 ? 20.487 -2.837 -2.855 1.00 92.88 95 MET A N 1
ATOM 731 C CA . MET A 1 95 ? 21.766 -2.257 -2.393 1.00 92.88 95 MET A CA 1
ATOM 732 C C . MET A 1 95 ? 22.090 -0.904 -3.049 1.00 92.88 95 MET A C 1
ATOM 734 O O . MET A 1 95 ? 23.241 -0.475 -3.062 1.00 92.88 95 MET A O 1
ATOM 738 N N . ALA A 1 96 ? 21.096 -0.247 -3.651 1.00 91.75 96 ALA A N 1
ATOM 739 C CA . ALA A 1 96 ? 21.274 1.041 -4.315 1.00 91.75 96 ALA A CA 1
ATOM 740 C C . ALA A 1 96 ? 20.832 2.204 -3.411 1.00 91.75 96 ALA A C 1
ATOM 742 O O . ALA A 1 96 ? 19.901 2.060 -2.625 1.00 91.75 96 ALA A O 1
ATOM 743 N N . TYR A 1 97 ? 21.444 3.379 -3.593 1.00 93.75 97 TYR A N 1
ATOM 744 C CA . TYR A 1 97 ? 21.053 4.641 -2.943 1.00 93.75 97 TYR A CA 1
ATOM 745 C C . TYR A 1 97 ? 21.061 4.608 -1.399 1.00 93.75 97 TYR A C 1
ATOM 747 O O . TYR A 1 97 ? 21.615 3.710 -0.770 1.00 93.75 97 TYR A O 1
ATOM 755 N N . ILE A 1 98 ? 20.470 5.640 -0.790 1.00 92.12 98 ILE A N 1
ATOM 756 C CA . ILE A 1 98 ? 20.062 5.657 0.618 1.00 92.12 98 ILE A CA 1
ATOM 757 C C . ILE A 1 98 ? 18.579 5.278 0.633 1.00 92.12 98 ILE A C 1
ATOM 759 O O . ILE A 1 98 ? 17.769 5.972 0.019 1.00 92.12 98 ILE A O 1
ATOM 763 N N . THR A 1 99 ? 18.226 4.168 1.284 1.00 86.50 99 THR A N 1
ATOM 764 C CA . THR A 1 99 ? 16.855 3.633 1.278 1.00 86.50 99 THR A CA 1
ATOM 765 C C . THR A 1 99 ? 16.072 4.000 2.541 1.00 86.50 99 THR A C 1
ATOM 767 O O . THR A 1 99 ? 16.597 3.947 3.652 1.00 86.50 99 THR A O 1
ATOM 770 N N . GLY A 1 100 ? 14.796 4.344 2.357 1.00 81.81 100 GLY A N 1
ATOM 771 C CA . GLY A 1 100 ? 13.796 4.527 3.408 1.00 81.81 100 GLY A CA 1
ATOM 772 C C . GLY A 1 100 ? 12.729 3.442 3.307 1.00 81.81 100 GLY A C 1
ATOM 773 O O . GLY A 1 100 ? 11.598 3.725 2.936 1.00 81.81 100 GLY A O 1
ATOM 774 N N . ALA A 1 101 ? 13.091 2.191 3.597 1.00 81.06 101 ALA A N 1
ATOM 775 C CA . ALA A 1 101 ? 12.199 1.034 3.466 1.00 81.06 101 ALA A CA 1
ATOM 776 C C . ALA A 1 101 ? 10.979 1.044 4.414 1.00 81.06 101 ALA A C 1
ATOM 778 O O . ALA A 1 101 ? 10.105 0.188 4.293 1.00 81.06 101 ALA A O 1
ATOM 779 N N . GLY A 1 102 ? 10.931 1.987 5.360 1.00 88.31 102 GLY A N 1
ATOM 780 C CA . GLY A 1 102 ? 9.962 1.988 6.449 1.00 88.31 102 GLY A CA 1
ATOM 781 C C . GLY A 1 102 ? 10.219 0.860 7.451 1.00 88.31 102 GLY A C 1
ATOM 782 O O . GLY A 1 102 ? 11.157 0.072 7.332 1.00 88.31 102 GLY A O 1
ATOM 783 N N . THR A 1 103 ? 9.380 0.793 8.479 1.00 92.19 103 THR A N 1
ATOM 784 C CA . THR A 1 103 ? 9.358 -0.320 9.436 1.00 92.19 103 THR A CA 1
ATOM 785 C C . THR A 1 103 ? 7.912 -0.727 9.677 1.00 92.19 103 THR A C 1
ATOM 787 O O . THR A 1 103 ? 7.017 0.105 9.555 1.00 92.19 103 THR A O 1
ATOM 790 N N . VAL A 1 104 ? 7.672 -1.987 10.049 1.00 93.75 104 VAL A N 1
ATOM 791 C CA . VAL A 1 104 ? 6.327 -2.469 10.415 1.00 93.75 104 VAL A CA 1
ATOM 792 C C . VAL A 1 104 ? 5.653 -1.584 11.482 1.00 93.75 104 VAL A C 1
ATOM 794 O O . VAL A 1 104 ? 4.531 -1.145 11.239 1.00 93.75 104 VAL A O 1
ATOM 797 N N . PRO A 1 105 ? 6.297 -1.247 12.622 1.00 95.88 105 PRO A N 1
ATOM 798 C CA . PRO A 1 105 ? 5.691 -0.334 13.594 1.00 95.88 105 PRO A CA 1
ATOM 799 C C . PRO A 1 105 ? 5.523 1.097 13.062 1.00 95.88 105 PRO A C 1
ATOM 801 O O . PRO A 1 105 ? 4.560 1.757 13.434 1.00 95.88 105 PRO A O 1
ATOM 804 N N . GLY A 1 106 ? 6.414 1.570 12.182 1.00 95.62 106 GLY A N 1
ATOM 805 C CA . GLY A 1 106 ? 6.271 2.876 11.534 1.00 95.62 106 GLY A CA 1
ATOM 806 C C . GLY A 1 106 ? 5.028 2.951 10.648 1.00 95.62 106 GLY A C 1
ATOM 807 O O . GLY A 1 106 ? 4.240 3.873 10.791 1.00 95.62 106 GLY A O 1
ATOM 808 N N . ALA A 1 107 ? 4.792 1.932 9.819 1.00 94.38 107 ALA A N 1
ATOM 809 C CA . ALA A 1 107 ? 3.601 1.861 8.971 1.00 94.38 107 ALA A CA 1
ATOM 810 C C . ALA A 1 107 ? 2.299 1.837 9.793 1.00 94.38 107 ALA A C 1
ATOM 812 O O . ALA A 1 107 ? 1.324 2.489 9.431 1.00 94.38 107 ALA A O 1
ATOM 813 N N . ALA A 1 108 ? 2.283 1.123 10.924 1.00 94.94 108 ALA A N 1
ATOM 814 C CA . ALA A 1 108 ? 1.133 1.122 11.828 1.00 94.94 108 ALA A CA 1
ATOM 815 C C . ALA A 1 108 ? 0.908 2.492 12.497 1.00 94.94 108 ALA A C 1
ATOM 817 O O . ALA A 1 108 ? -0.235 2.907 12.677 1.00 94.94 108 ALA A O 1
ATOM 818 N N . ALA A 1 109 ? 1.985 3.198 12.854 1.00 96.94 109 ALA A N 1
ATOM 819 C CA . ALA A 1 109 ? 1.897 4.550 13.397 1.00 96.94 109 ALA A CA 1
ATOM 820 C C . ALA A 1 109 ? 1.383 5.556 12.352 1.00 96.94 109 ALA A C 1
ATOM 822 O O . ALA A 1 109 ? 0.517 6.364 12.678 1.00 96.94 109 ALA A O 1
ATOM 823 N N . ASP A 1 110 ? 1.852 5.463 11.104 1.00 95.75 110 ASP A N 1
ATOM 824 C CA . ASP A 1 110 ? 1.396 6.316 9.999 1.00 95.75 110 ASP A CA 1
ATOM 825 C C . ASP A 1 110 ? -0.095 6.099 9.688 1.00 95.75 110 ASP A C 1
ATOM 827 O O . ASP A 1 110 ? -0.820 7.064 9.446 1.00 95.75 110 ASP A O 1
ATOM 831 N N . LEU A 1 111 ? -0.580 4.851 9.764 1.00 94.25 111 LEU A N 1
ATOM 832 C CA . LEU A 1 111 ? -2.008 4.545 9.628 1.00 94.25 111 LEU A CA 1
ATOM 833 C C . LEU A 1 111 ? -2.847 5.239 10.710 1.00 94.25 111 LEU A C 1
ATOM 835 O O . LEU A 1 111 ? -3.894 5.789 10.398 1.00 94.25 111 LEU A O 1
ATOM 839 N N . LEU A 1 112 ? -2.400 5.219 11.970 1.00 95.06 112 LEU A N 1
ATOM 840 C CA . LEU A 1 112 ? -3.113 5.871 13.075 1.00 95.06 112 LEU A CA 1
ATOM 841 C C . LEU A 1 112 ? -3.101 7.405 12.967 1.00 95.06 112 LEU A C 1
ATOM 843 O O . LEU A 1 112 ? -4.001 8.060 13.484 1.00 95.06 112 LEU A O 1
ATOM 847 N N . ALA A 1 113 ? -2.060 7.973 12.359 1.00 96.88 113 ALA A N 1
ATOM 848 C CA . ALA A 1 113 ? -1.897 9.417 12.216 1.00 96.88 113 ALA A CA 1
ATOM 849 C C . ALA A 1 113 ? -2.700 10.028 11.052 1.00 96.88 113 ALA A C 1
ATOM 851 O O . ALA A 1 113 ? -2.796 11.254 10.981 1.00 96.88 113 ALA A O 1
ATOM 852 N N . SER A 1 114 ? -3.212 9.191 10.144 1.00 90.00 114 SER A N 1
ATOM 853 C CA . SER A 1 114 ? -3.984 9.588 8.957 1.00 90.00 114 SER A CA 1
ATOM 854 C C . SER A 1 114 ? -5.433 9.924 9.303 1.00 90.00 114 SER A C 1
ATOM 856 O O . SER A 1 114 ? -5.952 10.896 8.709 1.00 90.00 114 SER A O 1
#

Secondary structure (DSSP, 8-state):
-------PPPPPPP-TT---HHHHHHHHHHHHHHHHHHHHHGGGS-SS----HHHHHHHHPPPPPSSPPPHHHHHHHHHHIIIII---TTSTT--SSS-----HHHHHHHHHH-

Foldseek 3Di:
DDDPPDPDDDDDDDCPPVDDPVVVVVLVVLVVVLVVVCVVCQQVADQADPDDPVVVCVVQDDDDDPDDDDSVVVSVSVSCCSRPGDHQLPRPPNDDDDGDNDDPVRVVVVVVVD

pLDDT: mean 89.31, std 10.76, range [42.09, 97.81]

Radius of gyration: 20.72 Å; chains: 1; bounding box: 51×66×35 Å